Protein AF-A0A9Q1RLL0-F1 (afdb_monomer)

Secondary structure (DSSP, 8-state):
---HHHHHHHHHHHHHHHTTHHHHHHHHHHH--HHHHHHHHHHHHHHTTSHHHHHHHHH-TTHHHHHHHHHHHS-HHHHHHHHHHHHHHS-SS--HHHHHHHHHHHHHHHHHHHHHHHHHHHH--HHHHHHHHHHHHHHHTTTTTSS--HHHHHHHHTTPPP---

Solvent-accessible surface area (backbone atoms only — not comparable to full-atom values): 9405 Å² total; per-residue (Å²): 133,86,54,73,70,58,56,55,50,45,52,51,26,39,53,43,34,74,72,45,47,56,61,52,42,51,59,52,50,72,77,47,53,59,78,53,36,37,54,47,38,50,53,49,42,60,26,43,72,30,70,58,20,34,51,53,44,72,71,38,87,60,42,64,65,47,36,59,55,34,44,69,71,59,44,71,68,30,22,54,33,30,52,52,43,53,56,64,60,48,56,97,65,94,44,73,69,44,55,56,48,51,50,51,51,48,54,36,52,52,53,49,53,51,52,52,51,51,54,39,62,72,63,73,41,76,68,44,56,55,49,50,68,62,45,52,56,70,67,46,67,80,55,77,88,62,98,71,66,66,68,60,56,54,37,48,79,71,69,48,80,89,78,86,132

pLDDT: mean 70.92, std 19.7, range [31.86, 97.5]

Organism: NCBI:txid402998

Sequence (165 aa):
MVNSSQLSNNKARNKFADLGLVELLIDILVDCEKSKCEKELGILVGICNSEEGRKRANNYALTIPVLIKKLLRVSDLATEFSVSILWKLIGKNEKRENVVLIEALQVGAFQKLLLLIQEIRIESTPQGQETLVRFIPHYLGSWSSGAYDVVAEARFFQGEIWKPK

Foldseek 3Di:
DDDPVNVVLLVVLLVCLVVVVLVVLLVCLVDDAQVSLLVSLVVLLSSLVHPSSLVSLLPHPSNLVSLLVQLAPHDPSSVVSSVSSLVSNLDPDPDVVNVVSVVSNVVSVLNVLVVLVVVLVVVPDPVSVVVNVVVCCVVCVVVVPDDDDSVQVVCVVVVNDDDDD

Mean predicted aligned error: 13.5 Å

InterPro domains:
  IPR016024 Armadillo-type fold [SSF48371] (8-138)
  IPR045185 E3 ubiquitin-protein ligase PUB22/23/24-like [PTHR22849] (10-119)
  IPR058678 U-box domain-containing protein-like, ARM repeat region [PF25598] (8-118)

Structure (mmCIF, N/CA/C/O backbone):
data_AF-A0A9Q1RLL0-F1
#
_entry.id   AF-A0A9Q1RLL0-F1
#
loop_
_atom_site.group_PDB
_atom_site.id
_atom_site.type_symbol
_atom_site.label_atom_id
_atom_site.label_alt_id
_atom_site.label_comp_id
_atom_site.label_asym_id
_atom_site.label_entity_id
_atom_site.label_seq_id
_atom_site.pdbx_PDB_ins_code
_atom_site.Cartn_x
_atom_site.Cartn_y
_atom_site.Cartn_z
_atom_site.occupancy
_atom_site.B_iso_or_equiv
_atom_s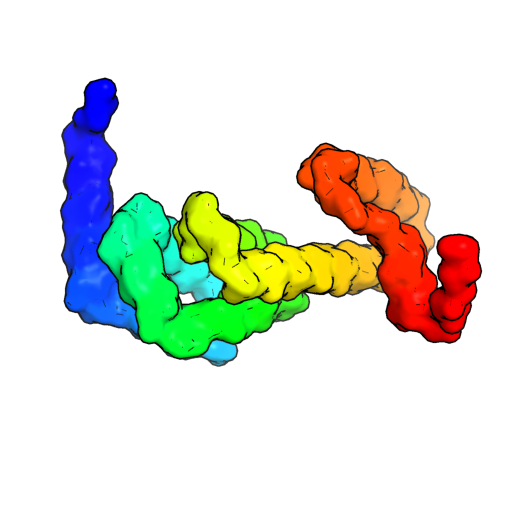ite.auth_seq_id
_atom_site.auth_comp_id
_atom_site.auth_asym_id
_atom_site.auth_atom_id
_atom_site.pdbx_PDB_model_num
ATOM 1 N N . MET A 1 1 ? 3.336 25.359 17.210 1.00 45.06 1 MET A N 1
ATOM 2 C CA . MET A 1 1 ? 2.054 25.889 16.692 1.00 45.06 1 MET A CA 1
ATOM 3 C C . MET A 1 1 ? 1.654 25.069 15.475 1.00 45.06 1 MET A C 1
ATOM 5 O O . MET A 1 1 ? 2.370 25.100 14.484 1.00 45.06 1 MET A O 1
ATOM 9 N N . VAL A 1 2 ? 0.584 24.275 15.558 1.00 52.16 2 VAL A N 1
ATOM 10 C CA . VAL A 1 2 ? 0.071 23.527 14.396 1.00 52.16 2 VAL A CA 1
ATOM 11 C C . VAL A 1 2 ? -0.703 24.513 13.517 1.00 52.16 2 VAL A C 1
ATOM 13 O O . VAL A 1 2 ? -1.638 25.151 13.989 1.00 52.16 2 VAL A O 1
ATOM 16 N N . ASN A 1 3 ? -0.278 24.684 12.265 1.00 72.12 3 ASN A N 1
ATOM 17 C CA . ASN A 1 3 ? -0.922 25.569 11.290 1.00 72.12 3 ASN A CA 1
ATOM 18 C C . ASN A 1 3 ? -2.347 25.059 10.965 1.00 72.12 3 ASN A C 1
ATOM 20 O O . ASN A 1 3 ? -2.554 23.85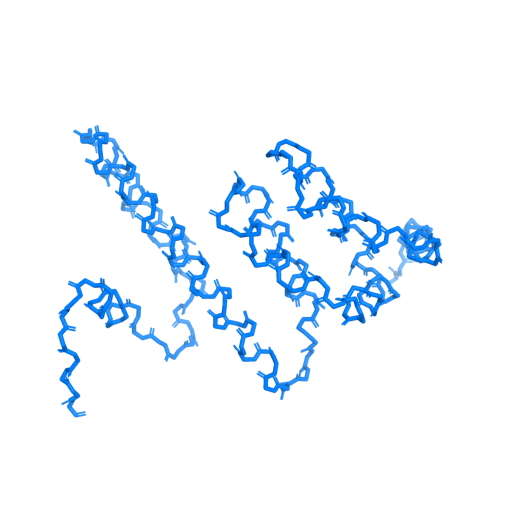3 10.826 1.00 72.12 3 ASN A O 1
ATOM 24 N N . SER A 1 4 ? -3.321 25.964 10.819 1.00 72.56 4 SER A N 1
ATOM 25 C CA . SER A 1 4 ? -4.722 25.672 10.462 1.00 72.56 4 SER A CA 1
ATOM 26 C C . SER A 1 4 ? -4.876 24.773 9.225 1.00 72.56 4 SER A C 1
ATOM 28 O O . SER A 1 4 ? -5.761 23.919 9.192 1.00 72.56 4 SER A O 1
ATOM 30 N N . SER A 1 5 ? -3.969 24.887 8.251 1.00 72.19 5 SER A N 1
ATOM 31 C CA . SER A 1 5 ? -3.906 24.018 7.065 1.00 72.19 5 SER A CA 1
ATOM 32 C C . SER A 1 5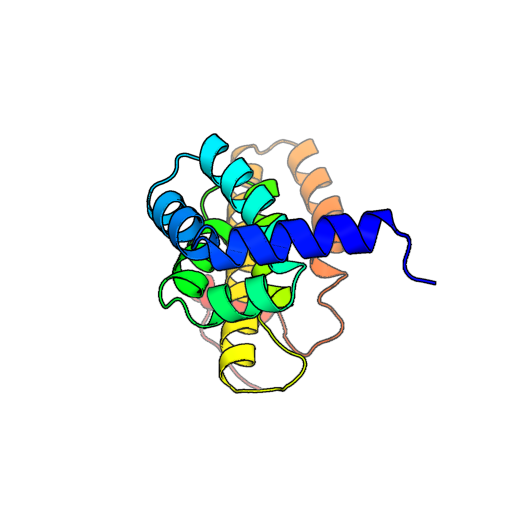 ? -3.531 22.560 7.375 1.00 72.19 5 SER A C 1
ATOM 34 O O . SER A 1 5 ? -3.997 21.639 6.712 1.00 72.19 5 SER A O 1
ATOM 36 N N . GLN A 1 6 ? -2.717 22.304 8.403 1.00 71.38 6 GLN A N 1
ATOM 37 C CA . GLN A 1 6 ? -2.368 20.939 8.823 1.00 71.38 6 GLN A CA 1
ATOM 38 C C . GLN A 1 6 ? -3.549 20.256 9.523 1.00 71.38 6 GLN A C 1
ATOM 40 O O . GLN A 1 6 ? -3.792 19.066 9.321 1.00 71.38 6 GLN A O 1
ATOM 45 N N . LEU A 1 7 ? -4.322 21.021 10.300 1.00 69.38 7 LEU A N 1
ATOM 46 C CA . LEU A 1 7 ? -5.555 20.553 10.936 1.00 69.38 7 LEU A CA 1
ATOM 47 C C . LEU A 1 7 ? -6.631 20.188 9.904 1.00 69.38 7 LEU A C 1
ATOM 49 O O . LEU A 1 7 ? -7.230 19.117 10.010 1.00 69.38 7 LEU A O 1
ATOM 53 N N . SER A 1 8 ? -6.848 21.026 8.883 1.00 75.94 8 SER A N 1
ATOM 54 C CA . SER A 1 8 ? -7.806 20.724 7.810 1.00 75.94 8 SER A CA 1
ATOM 55 C C . SER A 1 8 ? -7.383 19.503 6.987 1.00 75.94 8 SER A C 1
ATOM 57 O O . SER A 1 8 ? -8.211 18.629 6.723 1.00 75.94 8 SER A O 1
ATOM 59 N N . ASN A 1 9 ? -6.090 19.376 6.673 1.00 84.50 9 ASN A N 1
ATOM 60 C CA . ASN A 1 9 ? -5.545 18.219 5.963 1.00 84.50 9 ASN A CA 1
ATOM 61 C C . ASN A 1 9 ? -5.677 16.920 6.770 1.00 84.50 9 ASN A C 1
ATOM 63 O O . ASN A 1 9 ? -6.068 15.895 6.217 1.00 84.50 9 ASN A O 1
ATOM 67 N N . ASN A 1 10 ? -5.412 16.942 8.079 1.00 86.06 10 ASN A N 1
ATOM 68 C CA . ASN A 1 10 ? -5.605 15.761 8.927 1.00 86.06 10 ASN A CA 1
ATOM 69 C C . ASN A 1 10 ? -7.081 15.378 9.061 1.00 86.06 10 ASN A C 1
ATOM 71 O O . ASN A 1 10 ? -7.401 14.192 9.019 1.00 86.06 10 ASN A O 1
ATOM 75 N N . LYS A 1 11 ? -7.993 16.355 9.139 1.00 89.38 11 LYS A N 1
ATOM 76 C CA . LYS A 1 11 ? -9.436 16.083 9.131 1.00 89.38 11 LYS A CA 1
ATOM 77 C C . LYS A 1 11 ? -9.879 15.415 7.826 1.00 89.38 11 LYS A C 1
ATOM 79 O O . LYS A 1 11 ? -10.645 14.457 7.870 1.00 89.38 11 LYS A O 1
ATOM 84 N N . ALA A 1 12 ? -9.376 15.882 6.683 1.00 91.31 12 ALA A N 1
ATOM 85 C CA . ALA A 1 12 ? -9.652 15.262 5.389 1.00 91.31 12 ALA A CA 1
ATOM 86 C C . ALA A 1 12 ? -9.096 13.830 5.314 1.00 91.31 12 ALA A C 1
ATOM 88 O O . ALA A 1 12 ? -9.832 12.914 4.961 1.00 91.31 12 ALA A O 1
ATOM 89 N N . ARG A 1 13 ? -7.836 13.613 5.717 1.00 91.69 13 ARG A N 1
ATOM 90 C CA . ARG A 1 13 ? -7.200 12.281 5.760 1.00 91.69 13 ARG A CA 1
ATOM 91 C C . ARG A 1 13 ? -7.968 11.293 6.628 1.00 91.69 13 ARG A C 1
ATOM 93 O O . ARG A 1 13 ? -8.204 10.176 6.187 1.00 91.69 13 ARG A O 1
ATOM 100 N N . ASN A 1 14 ? -8.388 11.712 7.823 1.00 91.50 14 ASN A N 1
ATOM 101 C CA . ASN A 1 14 ? -9.194 10.870 8.707 1.00 91.50 14 ASN A CA 1
ATOM 102 C C . ASN A 1 14 ? -10.527 10.513 8.054 1.00 91.50 14 ASN A C 1
ATOM 104 O O . ASN A 1 14 ? -10.883 9.346 8.027 1.00 91.50 14 ASN A O 1
ATOM 108 N N . LYS A 1 15 ? -11.204 11.481 7.425 1.00 93.69 15 LYS A N 1
ATOM 109 C CA . LYS A 1 15 ? -12.452 11.211 6.704 1.00 93.69 15 LYS A CA 1
ATOM 110 C C . LYS A 1 15 ? -12.260 10.214 5.557 1.00 93.69 15 LYS A C 1
ATOM 112 O O . LYS A 1 15 ? -13.100 9.348 5.363 1.00 93.69 15 LYS A O 1
ATOM 117 N N . PHE A 1 16 ? -11.171 10.317 4.796 1.00 94.81 16 PHE A N 1
ATOM 118 C CA . PHE A 1 16 ? -10.861 9.348 3.741 1.00 94.81 16 PHE A CA 1
ATOM 119 C C . PHE A 1 16 ? -10.579 7.952 4.295 1.00 94.81 16 PHE A C 1
ATOM 121 O O . PHE A 1 16 ? -11.080 6.973 3.747 1.00 94.81 16 PHE A O 1
ATOM 128 N N . ALA A 1 17 ? -9.816 7.865 5.387 1.00 93.62 17 ALA A N 1
ATOM 129 C CA . ALA A 1 17 ? -9.596 6.610 6.091 1.00 93.62 17 ALA A CA 1
ATOM 130 C C . ALA A 1 17 ? -10.935 6.019 6.560 1.00 93.62 17 ALA A C 1
ATOM 132 O O . ALA A 1 17 ? -11.212 4.862 6.268 1.00 93.62 17 ALA A O 1
ATOM 133 N N . ASP A 1 18 ? -11.806 6.834 7.165 1.00 92.94 18 ASP A N 1
ATOM 134 C CA . ASP A 1 18 ? -13.123 6.421 7.659 1.00 92.94 18 ASP A CA 1
ATOM 135 C C . ASP A 1 18 ? -14.027 5.833 6.576 1.00 92.94 18 ASP A C 1
ATOM 137 O O . ASP A 1 18 ? -14.740 4.859 6.822 1.00 92.94 18 ASP A O 1
ATOM 141 N N . LEU A 1 19 ? -13.945 6.389 5.367 1.00 95.38 19 LEU A N 1
ATOM 142 C CA . LEU A 1 19 ? -14.681 5.939 4.186 1.00 95.38 19 LEU A CA 1
ATOM 143 C C . LEU A 1 19 ? -14.119 4.651 3.553 1.00 95.38 19 LEU A C 1
ATOM 145 O O . LEU A 1 19 ? -14.628 4.226 2.520 1.00 95.38 19 LEU A O 1
ATOM 149 N N . GLY A 1 20 ? -13.090 4.030 4.140 1.00 93.69 20 GLY A N 1
ATOM 150 C CA . GLY A 1 20 ? -12.510 2.776 3.645 1.00 93.69 20 GLY A CA 1
ATOM 151 C C . GLY A 1 20 ? -11.586 2.950 2.439 1.00 93.69 20 GLY A C 1
ATOM 152 O O . GLY A 1 20 ? -11.345 2.005 1.690 1.00 93.69 20 GLY A O 1
ATOM 153 N N . LEU A 1 21 ? -11.079 4.169 2.207 1.00 96.88 21 LEU A N 1
ATOM 154 C CA . LEU A 1 21 ? -10.208 4.430 1.060 1.00 96.88 21 LEU A CA 1
ATOM 155 C C . LEU A 1 21 ? -8.864 3.692 1.177 1.00 96.88 21 LEU A C 1
ATOM 157 O O . LEU A 1 21 ? -8.262 3.376 0.160 1.00 96.88 21 LEU A O 1
ATOM 161 N N . VAL A 1 22 ? -8.390 3.404 2.394 1.00 97.50 22 VAL A N 1
ATOM 162 C CA . VAL A 1 22 ? -7.114 2.703 2.614 1.00 97.50 22 VAL A CA 1
ATOM 163 C C . VAL A 1 22 ? -7.160 1.297 2.019 1.00 97.50 22 VAL A C 1
ATOM 165 O O . VAL A 1 22 ? -6.297 0.941 1.222 1.00 97.50 22 VAL A O 1
ATOM 168 N N . GLU A 1 23 ? -8.185 0.528 2.370 1.00 97.31 23 GLU A N 1
ATOM 169 C CA . GLU A 1 23 ? -8.404 -0.843 1.916 1.00 97.31 23 GLU A CA 1
ATOM 170 C C . GLU A 1 23 ? -8.601 -0.878 0.394 1.00 97.31 23 GLU A C 1
ATOM 172 O O . GLU A 1 23 ? -7.915 -1.624 -0.301 1.00 97.31 23 GLU A O 1
ATOM 177 N N . LEU A 1 24 ? -9.429 0.031 -0.136 1.00 97.38 24 LEU A N 1
ATOM 178 C CA . LEU A 1 24 ? -9.663 0.183 -1.576 1.00 97.38 24 LEU A CA 1
ATOM 179 C C . LEU A 1 24 ? -8.375 0.450 -2.367 1.00 97.38 24 LEU A C 1
ATOM 181 O O . LEU A 1 24 ? -8.152 -0.161 -3.411 1.00 97.38 24 LEU A O 1
ATOM 185 N N . LEU A 1 25 ? -7.519 1.357 -1.885 1.00 97.31 25 LEU A N 1
ATOM 186 C CA . LEU A 1 25 ? -6.237 1.646 -2.532 1.00 97.31 25 LEU A CA 1
ATOM 187 C C . LEU A 1 25 ? -5.330 0.414 -2.526 1.00 97.31 25 LEU A C 1
ATOM 189 O O . LEU A 1 25 ? -4.691 0.125 -3.534 1.00 97.31 25 LEU A O 1
ATOM 193 N N . ILE A 1 26 ? -5.280 -0.328 -1.419 1.00 96.06 26 ILE A N 1
ATOM 194 C CA . ILE A 1 26 ? -4.447 -1.532 -1.305 1.00 96.06 26 ILE A CA 1
ATOM 195 C C . ILE A 1 26 ? -4.942 -2.637 -2.244 1.00 96.06 26 ILE A C 1
ATOM 197 O O . ILE A 1 26 ? -4.117 -3.285 -2.888 1.00 96.06 26 ILE A O 1
ATOM 201 N N . ASP A 1 27 ? -6.254 -2.797 -2.399 1.00 95.06 27 ASP A N 1
ATOM 202 C CA . ASP A 1 27 ? -6.838 -3.749 -3.349 1.00 95.06 27 ASP A CA 1
ATOM 203 C C . ASP A 1 27 ? -6.499 -3.385 -4.795 1.00 95.06 27 ASP A C 1
ATOM 205 O O . ASP A 1 27 ? -6.044 -4.233 -5.563 1.00 95.06 27 ASP A O 1
ATOM 209 N N . ILE A 1 28 ? -6.616 -2.103 -5.161 1.00 94.50 28 ILE A N 1
ATOM 210 C CA . ILE A 1 28 ? -6.194 -1.616 -6.484 1.00 94.50 28 ILE A CA 1
ATOM 211 C C . ILE A 1 28 ? -4.700 -1.880 -6.701 1.00 94.50 28 ILE A C 1
ATOM 213 O O . ILE A 1 28 ? -4.275 -2.212 -7.813 1.00 94.50 28 ILE A O 1
ATOM 217 N N . LEU A 1 29 ? -3.887 -1.746 -5.650 1.00 93.06 29 LEU A N 1
ATOM 218 C CA . LEU A 1 29 ? -2.455 -1.985 -5.734 1.00 93.06 29 LEU A CA 1
ATOM 219 C C . LEU A 1 29 ? -2.110 -3.447 -6.036 1.00 93.06 29 LEU A C 1
ATOM 221 O O . LEU A 1 29 ? -1.030 -3.680 -6.570 1.00 93.06 29 LEU A O 1
ATOM 225 N N . VAL A 1 30 ? -2.970 -4.435 -5.780 1.00 89.75 30 VAL A N 1
ATOM 226 C CA . VAL A 1 30 ? -2.650 -5.852 -6.051 1.00 89.75 30 VAL A CA 1
ATOM 227 C C . VAL A 1 30 ? -2.224 -6.061 -7.513 1.00 89.75 30 VAL A C 1
ATOM 229 O O . VAL A 1 30 ? -1.146 -6.634 -7.754 1.00 89.75 3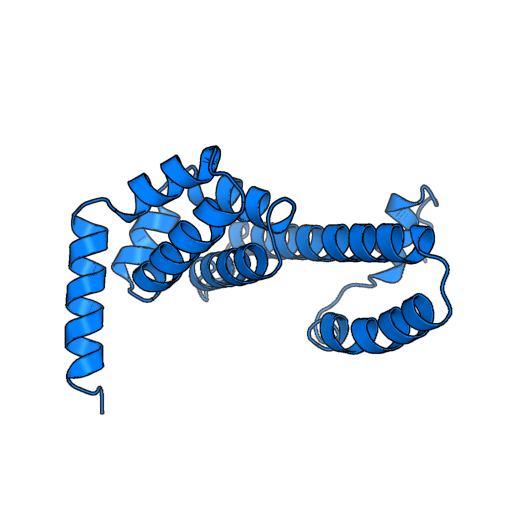0 VAL A O 1
ATOM 232 N N . ASP A 1 31 ? -2.977 -5.462 -8.444 1.00 86.75 31 ASP A N 1
ATOM 233 C CA . ASP A 1 31 ? -2.866 -5.673 -9.897 1.00 86.75 31 ASP A CA 1
ATOM 234 C C . ASP A 1 31 ? -2.691 -4.383 -10.721 1.00 86.75 31 ASP A C 1
ATOM 236 O O . ASP A 1 31 ? -2.802 -4.395 -11.945 1.00 86.75 31 ASP A O 1
ATOM 240 N N . CYS A 1 32 ? -2.385 -3.249 -10.083 1.00 86.12 32 CYS A N 1
ATOM 241 C CA . CYS A 1 32 ? -2.115 -2.008 -10.812 1.00 86.12 32 CYS A CA 1
ATOM 242 C C . CYS A 1 32 ? -0.932 -2.124 -11.791 1.00 86.12 32 CYS A C 1
ATOM 244 O O . CYS A 1 32 ? 0.112 -2.708 -11.483 1.00 86.12 32 CYS A O 1
ATOM 246 N N . GLU A 1 33 ? -1.076 -1.465 -12.943 1.00 84.50 33 GLU A N 1
ATOM 247 C CA . GLU A 1 33 ? 0.025 -1.150 -13.855 1.00 84.50 33 GLU A CA 1
ATOM 248 C C . GLU A 1 33 ? 0.948 -0.071 -13.267 1.00 84.50 33 GLU A C 1
ATOM 250 O O . GLU A 1 33 ? 0.544 0.713 -12.403 1.00 84.50 33 GLU A O 1
ATOM 255 N N . LYS A 1 34 ? 2.184 0.015 -13.779 1.00 77.19 34 LYS A N 1
ATOM 256 C CA . LYS A 1 34 ? 3.272 0.822 -13.202 1.00 77.19 34 LYS A CA 1
ATOM 257 C C . LYS A 1 34 ? 2.883 2.272 -12.880 1.00 77.19 34 LYS A C 1
ATOM 259 O O . LYS A 1 34 ? 3.045 2.705 -11.742 1.00 77.19 34 LYS A O 1
ATOM 264 N N . SER A 1 35 ? 2.316 2.993 -13.848 1.00 80.00 35 SER A N 1
ATOM 265 C CA . SER A 1 35 ? 1.925 4.406 -13.699 1.00 80.00 35 SER A CA 1
ATOM 266 C C . SER A 1 35 ? 0.735 4.616 -12.756 1.00 80.00 35 SER A C 1
ATOM 268 O O . SER A 1 35 ? 0.615 5.661 -12.115 1.00 80.00 35 SER A O 1
ATOM 270 N N . LYS A 1 36 ? -0.156 3.623 -12.653 1.00 87.50 36 LYS A N 1
ATOM 271 C CA . LYS A 1 36 ? -1.291 3.656 -11.730 1.00 87.50 36 LYS A CA 1
ATOM 272 C C . LYS A 1 36 ? -0.817 3.400 -10.304 1.00 87.50 36 LYS A C 1
ATOM 274 O O . LYS A 1 36 ? -1.187 4.153 -9.411 1.00 87.50 36 LYS A O 1
ATOM 279 N N . CYS A 1 37 ? 0.071 2.423 -10.106 1.00 90.12 37 CYS A N 1
ATOM 280 C CA . CYS A 1 37 ? 0.620 2.105 -8.790 1.00 90.12 37 CYS A CA 1
ATOM 281 C C . CYS A 1 37 ? 1.248 3.319 -8.098 1.00 90.12 37 CYS A C 1
ATOM 283 O O . CYS A 1 37 ? 1.013 3.518 -6.913 1.00 90.12 37 CYS A O 1
ATOM 285 N N . GLU A 1 38 ? 2.019 4.139 -8.819 1.00 91.12 38 GLU A N 1
ATOM 286 C CA . GLU A 1 38 ? 2.643 5.346 -8.256 1.00 91.12 38 GLU A CA 1
ATOM 287 C C . GLU A 1 38 ? 1.613 6.328 -7.694 1.00 91.12 38 GLU A C 1
ATOM 289 O O . GLU A 1 38 ? 1.786 6.844 -6.590 1.00 91.12 38 GLU A O 1
ATOM 294 N N . LYS A 1 39 ? 0.524 6.564 -8.432 1.00 93.19 39 LYS A N 1
ATOM 295 C CA . LYS A 1 39 ? -0.540 7.483 -8.015 1.00 93.19 39 LYS A CA 1
ATOM 296 C C . LYS A 1 39 ? -1.259 6.963 -6.778 1.00 93.19 39 LYS A C 1
ATOM 298 O O . LYS A 1 39 ? -1.393 7.705 -5.806 1.00 93.19 39 LYS A O 1
ATOM 303 N N . GLU A 1 40 ? -1.663 5.694 -6.791 1.00 95.94 40 GLU A N 1
ATOM 304 C CA . GLU A 1 40 ? -2.365 5.090 -5.654 1.00 95.94 40 GLU A CA 1
ATOM 305 C C . GLU A 1 40 ? -1.472 5.051 -4.402 1.00 95.94 40 GLU A C 1
ATOM 307 O O . GLU A 1 40 ? -1.913 5.411 -3.310 1.00 95.94 40 GLU A O 1
ATOM 312 N N . LEU A 1 41 ? -0.187 4.708 -4.559 1.00 94.75 41 LEU A N 1
ATOM 313 C CA . LEU A 1 41 ? 0.796 4.749 -3.474 1.00 94.75 41 LEU A CA 1
ATOM 314 C C . LEU A 1 41 ? 0.990 6.169 -2.930 1.00 94.75 41 LEU A C 1
ATOM 316 O O . LEU A 1 41 ? 1.065 6.348 -1.717 1.00 94.75 41 LEU A O 1
ATOM 320 N N . GLY A 1 42 ? 1.025 7.185 -3.794 1.00 94.19 42 GLY A N 1
ATOM 321 C CA . GLY A 1 42 ? 1.131 8.583 -3.373 1.00 94.19 42 GLY A CA 1
ATOM 322 C C . GLY A 1 42 ? -0.068 9.040 -2.536 1.00 94.19 42 GLY A C 1
ATOM 323 O O . GLY A 1 42 ? 0.103 9.689 -1.498 1.00 94.19 42 GLY A O 1
ATOM 324 N N . ILE A 1 43 ? -1.286 8.652 -2.930 1.00 96.06 43 ILE A N 1
ATOM 325 C CA . ILE A 1 43 ? -2.502 8.918 -2.145 1.00 96.06 43 ILE A CA 1
ATOM 326 C C . ILE A 1 43 ? -2.421 8.188 -0.798 1.00 96.06 43 ILE A C 1
ATOM 328 O O . ILE A 1 43 ? -2.668 8.795 0.250 1.00 96.06 43 ILE A O 1
ATOM 332 N N . LEU A 1 44 ? -2.006 6.919 -0.808 1.00 96.62 44 LEU A N 1
ATOM 333 C CA . LEU A 1 44 ? -1.878 6.097 0.392 1.00 96.62 44 LEU A CA 1
ATOM 334 C C . LEU A 1 44 ? -0.846 6.668 1.380 1.00 96.62 44 LEU A C 1
ATOM 336 O O . LEU A 1 44 ? -1.137 6.762 2.572 1.00 96.62 44 LEU A O 1
ATOM 340 N N . VAL A 1 45 ? 0.308 7.161 0.907 1.00 94.62 45 VAL A N 1
ATOM 341 C CA . VAL A 1 45 ? 1.279 7.921 1.725 1.00 94.62 45 VAL A CA 1
ATOM 342 C C . VAL A 1 45 ? 0.603 9.121 2.385 1.00 94.62 45 VAL A C 1
ATOM 344 O O . VAL A 1 45 ? 0.799 9.381 3.576 1.00 94.62 45 VAL A O 1
ATOM 347 N N . GLY A 1 46 ? -0.208 9.855 1.619 1.00 93.81 46 GLY A N 1
ATOM 348 C CA . GLY A 1 46 ? -0.972 11.000 2.096 1.00 93.81 46 GLY A CA 1
ATOM 349 C C . GLY A 1 46 ? -1.883 10.648 3.270 1.00 93.81 46 GLY A C 1
ATOM 350 O O . GLY A 1 46 ? -1.850 11.348 4.284 1.00 93.81 46 GLY A O 1
ATOM 351 N N . ILE A 1 47 ? -2.646 9.560 3.157 1.00 95.19 47 ILE A N 1
ATOM 352 C CA . ILE A 1 47 ? -3.581 9.092 4.191 1.00 95.19 47 ILE A CA 1
ATOM 353 C C . ILE A 1 47 ? -2.822 8.553 5.412 1.00 95.19 47 ILE A C 1
ATOM 355 O O . ILE A 1 47 ? -3.123 8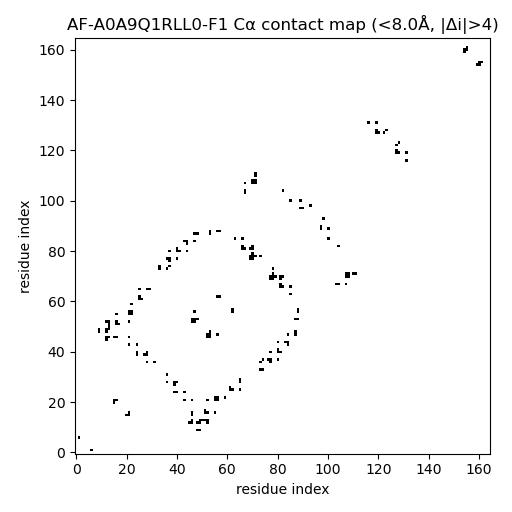.951 6.535 1.00 95.19 47 ILE A O 1
ATOM 359 N N . CYS A 1 48 ? -1.762 7.762 5.216 1.00 93.56 48 CYS A N 1
ATOM 360 C CA . CYS A 1 48 ? -0.921 7.200 6.285 1.00 93.56 48 CYS A CA 1
ATOM 361 C C . CYS A 1 48 ? -0.116 8.248 7.083 1.00 93.56 48 CYS A C 1
ATOM 363 O O . CYS A 1 48 ? 0.553 7.926 8.070 1.00 93.56 48 CYS A O 1
ATOM 365 N N . ASN A 1 49 ? -0.182 9.529 6.716 1.00 91.12 49 ASN A N 1
ATOM 366 C CA . ASN A 1 49 ? 0.298 10.601 7.586 1.00 91.12 49 ASN A CA 1
ATOM 367 C C . ASN A 1 49 ? -0.622 10.844 8.795 1.00 91.12 49 ASN A C 1
ATOM 369 O O . ASN A 1 49 ? -0.150 11.380 9.800 1.00 91.12 49 ASN A O 1
ATOM 373 N N . SER A 1 50 ? -1.891 10.424 8.751 1.00 91.56 50 SER A N 1
ATOM 374 C CA . SER A 1 50 ? -2.772 10.440 9.920 1.00 91.56 50 SER A CA 1
ATOM 375 C C . SER A 1 50 ? -2.695 9.134 10.715 1.00 91.56 50 SER A C 1
ATOM 377 O O . SER A 1 50 ? -2.316 8.085 10.196 1.00 91.56 50 SER A O 1
ATOM 379 N N . GLU A 1 51 ? -3.014 9.207 12.006 1.00 90.50 51 GLU A N 1
ATOM 380 C CA . GLU A 1 51 ? -3.021 8.034 12.886 1.00 90.50 51 GLU A CA 1
ATOM 381 C C . GLU A 1 51 ? -4.063 7.000 12.459 1.00 90.50 51 GLU A C 1
ATOM 383 O O . GLU A 1 51 ? -3.741 5.817 12.373 1.00 90.50 51 GLU A O 1
ATOM 388 N N . GLU A 1 52 ? -5.264 7.452 12.097 1.00 93.19 52 GLU A N 1
ATOM 389 C CA . GLU A 1 52 ? -6.335 6.569 11.631 1.00 93.19 52 GLU A CA 1
ATOM 390 C C . GLU A 1 52 ? -5.960 5.865 10.320 1.00 93.19 52 GLU A C 1
ATOM 392 O O . GLU A 1 52 ? -6.152 4.658 10.189 1.00 93.19 52 GLU A O 1
ATOM 397 N N . GLY A 1 53 ? -5.319 6.578 9.386 1.00 94.69 53 GLY A N 1
ATOM 398 C CA . GLY A 1 53 ? -4.812 5.981 8.151 1.00 94.69 53 GLY A CA 1
ATOM 399 C C . GLY A 1 53 ? -3.811 4.853 8.414 1.00 94.69 53 GLY A C 1
ATOM 400 O O . GLY A 1 53 ? -3.932 3.771 7.842 1.00 94.69 53 GLY A O 1
ATOM 401 N N . ARG A 1 54 ? -2.861 5.069 9.337 1.00 93.19 54 ARG A N 1
ATOM 402 C CA . ARG A 1 54 ? -1.897 4.027 9.738 1.00 93.19 54 ARG A CA 1
ATOM 403 C C . ARG A 1 54 ? -2.566 2.852 10.429 1.00 93.19 54 ARG A C 1
ATOM 405 O O . ARG A 1 54 ? -2.204 1.712 10.164 1.00 93.19 54 ARG A O 1
ATOM 412 N N . LYS A 1 55 ? -3.522 3.117 11.320 1.00 92.56 55 LYS A N 1
ATOM 413 C CA . LYS A 1 55 ? -4.250 2.077 12.048 1.00 92.56 55 LYS A CA 1
ATOM 414 C C . LYS A 1 55 ? -5.002 1.161 11.086 1.00 92.56 55 LYS A C 1
ATOM 416 O O . LYS A 1 55 ? -4.878 -0.054 11.198 1.00 92.56 55 LYS A O 1
ATOM 421 N N . ARG A 1 56 ? -5.725 1.727 10.118 1.00 95.06 56 ARG A N 1
ATOM 422 C CA . ARG A 1 56 ? -6.435 0.945 9.095 1.00 95.06 56 ARG A CA 1
ATOM 423 C C . ARG A 1 56 ? -5.488 0.142 8.220 1.00 95.06 56 ARG A C 1
ATOM 425 O O . ARG A 1 56 ? -5.685 -1.057 8.067 1.00 95.06 56 ARG A O 1
ATOM 432 N N . ALA A 1 57 ? -4.409 0.764 7.748 1.00 94.06 57 ALA A N 1
ATOM 433 C CA . ALA A 1 57 ? -3.392 0.072 6.966 1.00 94.06 57 ALA A CA 1
ATOM 434 C C . ALA A 1 57 ? -2.768 -1.102 7.749 1.00 94.06 57 ALA A C 1
ATOM 436 O O . ALA A 1 57 ? -2.666 -2.199 7.213 1.00 94.06 57 ALA A O 1
ATOM 437 N N . ASN A 1 58 ? -2.427 -0.925 9.029 1.00 90.56 58 ASN A N 1
ATOM 438 C CA . ASN A 1 58 ? -1.903 -2.013 9.868 1.00 90.56 58 ASN A CA 1
ATOM 439 C C . ASN A 1 58 ? -2.913 -3.143 10.115 1.00 90.56 58 ASN A C 1
ATOM 441 O O . ASN A 1 58 ? -2.513 -4.292 10.269 1.00 90.56 58 ASN A O 1
ATOM 445 N N . ASN A 1 59 ? -4.209 -2.834 10.146 1.00 90.50 59 ASN A N 1
ATOM 446 C CA . ASN A 1 59 ? -5.257 -3.831 10.360 1.00 90.50 59 ASN A CA 1
ATOM 447 C C . ASN A 1 59 ? -5.656 -4.576 9.077 1.00 90.50 59 ASN A C 1
ATOM 449 O O . ASN A 1 59 ? -6.369 -5.576 9.158 1.00 90.50 59 ASN A O 1
ATOM 453 N N . TYR A 1 60 ? -5.227 -4.107 7.902 1.00 93.06 60 TYR A N 1
ATOM 454 C CA . TYR A 1 60 ? -5.568 -4.734 6.632 1.00 93.06 60 TYR A CA 1
ATOM 455 C C . TYR A 1 60 ? -4.512 -5.767 6.222 1.00 93.06 60 TYR A C 1
ATOM 457 O O . TYR A 1 60 ? -3.343 -5.448 6.008 1.00 93.06 60 TYR A O 1
ATOM 465 N N . ALA A 1 61 ? -4.925 -7.032 6.102 1.00 88.56 61 ALA A N 1
ATOM 466 C CA . ALA A 1 61 ? -4.013 -8.171 5.949 1.00 88.56 61 ALA A CA 1
ATOM 467 C C . ALA A 1 61 ? -3.130 -8.108 4.686 1.00 88.56 61 ALA A C 1
ATOM 469 O O . ALA A 1 61 ? -2.022 -8.644 4.672 1.00 88.56 61 ALA A O 1
ATOM 470 N N . LEU A 1 62 ? -3.603 -7.443 3.627 1.00 88.38 62 LEU A N 1
ATOM 471 C CA . LEU A 1 62 ? -2.879 -7.331 2.359 1.00 88.38 62 LEU A CA 1
ATOM 472 C C . LEU A 1 62 ? -1.829 -6.216 2.347 1.00 88.38 62 LEU A C 1
ATOM 474 O O . LEU A 1 62 ? -0.970 -6.217 1.466 1.00 88.38 62 LEU A O 1
ATOM 478 N N . THR A 1 63 ? -1.845 -5.292 3.312 1.00 89.31 63 THR A N 1
ATOM 479 C CA . THR A 1 63 ? -0.997 -4.091 3.296 1.00 89.31 63 THR A CA 1
ATOM 480 C C . THR A 1 63 ? 0.479 -4.423 3.153 1.00 89.31 63 THR A C 1
ATOM 482 O O . THR A 1 63 ? 1.128 -3.986 2.205 1.00 89.31 63 THR A O 1
ATOM 485 N N . ILE A 1 64 ? 1.023 -5.215 4.078 1.00 84.75 64 ILE A N 1
ATOM 486 C CA . ILE A 1 64 ? 2.456 -5.517 4.103 1.00 84.75 64 ILE A CA 1
ATOM 487 C C . ILE A 1 64 ? 2.880 -6.334 2.869 1.00 84.75 64 ILE A C 1
ATOM 489 O O . ILE A 1 64 ? 3.807 -5.897 2.180 1.00 84.75 64 ILE A O 1
ATOM 493 N N . PRO A 1 65 ? 2.205 -7.447 2.506 1.00 81.69 65 PRO A N 1
ATOM 494 C CA . PRO A 1 65 ? 2.559 -8.209 1.307 1.00 81.69 65 PRO A CA 1
ATOM 495 C C . PRO A 1 65 ? 2.520 -7.378 0.017 1.00 81.69 65 PRO A C 1
ATOM 497 O O . PRO A 1 65 ? 3.419 -7.489 -0.820 1.00 81.69 65 PRO A O 1
ATOM 500 N N . VAL A 1 66 ? 1.503 -6.524 -0.147 1.00 88.19 66 VAL A N 1
ATOM 501 C CA . VAL A 1 66 ? 1.362 -5.676 -1.337 1.00 88.19 66 VAL A CA 1
ATOM 502 C C . VAL A 1 66 ? 2.473 -4.635 -1.388 1.00 88.19 66 VAL A C 1
ATOM 504 O O . VAL A 1 66 ? 3.125 -4.512 -2.422 1.00 88.19 66 VAL A O 1
ATOM 507 N N . LEU A 1 67 ? 2.754 -3.930 -0.290 1.00 86.75 67 LEU A N 1
ATOM 508 C CA . LEU A 1 67 ? 3.813 -2.917 -0.260 1.00 86.75 67 LEU A CA 1
ATOM 509 C C . LEU A 1 67 ? 5.196 -3.526 -0.526 1.00 86.75 67 LEU A C 1
ATOM 511 O O . LEU A 1 67 ? 5.950 -2.975 -1.326 1.00 86.75 67 LEU A O 1
ATOM 515 N N . ILE A 1 68 ? 5.504 -4.698 0.043 1.00 80.62 68 ILE A N 1
ATOM 516 C CA . ILE A 1 68 ? 6.757 -5.418 -0.245 1.00 80.62 68 ILE A CA 1
ATOM 517 C C . ILE A 1 68 ? 6.840 -5.784 -1.734 1.00 80.62 68 ILE A C 1
ATOM 519 O O . ILE A 1 68 ? 7.863 -5.540 -2.376 1.00 80.62 68 ILE A O 1
ATOM 523 N N . LYS A 1 69 ? 5.752 -6.290 -2.335 1.00 82.31 69 LYS A N 1
ATOM 524 C CA . LYS A 1 69 ? 5.694 -6.586 -3.780 1.00 82.31 69 LYS A CA 1
ATOM 525 C C . LYS A 1 69 ? 5.979 -5.339 -4.631 1.00 82.31 69 LYS A C 1
ATOM 527 O O . LYS A 1 69 ? 6.573 -5.465 -5.704 1.00 82.31 69 LYS A O 1
ATOM 532 N N . LYS A 1 70 ? 5.570 -4.146 -4.183 1.00 83.56 70 LYS A N 1
ATOM 533 C CA . LYS A 1 70 ? 5.761 -2.884 -4.922 1.00 83.56 70 LYS A CA 1
ATOM 534 C C . LYS A 1 70 ? 7.166 -2.295 -4.815 1.00 83.56 70 LYS A C 1
ATOM 536 O O . LYS A 1 70 ? 7.552 -1.580 -5.737 1.00 83.56 70 LYS A O 1
ATOM 541 N N . LEU A 1 71 ? 7.958 -2.672 -3.808 1.00 74.12 71 LEU A N 1
ATOM 542 C CA . LEU A 1 71 ? 9.384 -2.311 -3.726 1.00 74.12 71 LEU A CA 1
ATOM 543 C C . LEU A 1 71 ? 10.192 -2.833 -4.922 1.00 74.12 71 LEU A C 1
ATOM 545 O O . LEU A 1 71 ? 11.106 -2.170 -5.401 1.00 74.12 71 LEU A O 1
ATOM 549 N N . LEU A 1 72 ? 9.849 -4.029 -5.403 1.00 62.50 72 LEU A N 1
ATOM 550 C CA . LEU A 1 72 ? 10.687 -4.784 -6.335 1.00 62.50 72 LEU A CA 1
ATOM 551 C C . LEU A 1 72 ? 10.305 -4.628 -7.811 1.00 62.50 72 LEU A C 1
ATOM 553 O O . LEU A 1 72 ? 11.089 -4.995 -8.679 1.00 62.50 72 LEU A O 1
ATOM 557 N N . ARG A 1 73 ? 9.082 -4.173 -8.122 1.00 63.31 73 ARG A N 1
ATOM 558 C CA . ARG A 1 73 ? 8.453 -4.486 -9.426 1.00 63.31 73 ARG A CA 1
ATOM 559 C C . ARG A 1 73 ? 7.878 -3.310 -10.208 1.00 63.31 73 ARG A C 1
ATOM 561 O O . ARG A 1 73 ? 7.196 -3.537 -11.202 1.00 63.31 73 ARG A O 1
ATOM 568 N N . VAL A 1 74 ? 8.073 -2.072 -9.757 1.00 62.88 74 VAL A N 1
ATOM 569 C CA . VAL A 1 74 ? 7.302 -0.937 -10.291 1.00 62.88 74 VAL A CA 1
ATOM 570 C C . VAL A 1 74 ? 8.213 0.181 -10.787 1.00 62.88 74 VAL A C 1
ATOM 572 O O . VAL A 1 74 ? 8.546 0.222 -11.969 1.00 62.88 74 VAL A O 1
ATOM 575 N N . SER A 1 75 ? 8.632 1.085 -9.913 1.00 76.25 75 SER A N 1
ATOM 576 C CA . SER A 1 75 ? 9.457 2.251 -10.236 1.00 76.25 75 SER A CA 1
ATOM 577 C C . SER A 1 75 ? 10.193 2.729 -8.991 1.00 76.25 75 SER A C 1
ATOM 579 O O . SER A 1 75 ? 9.911 2.257 -7.886 1.00 76.25 75 SER A O 1
ATOM 581 N N . ASP A 1 76 ? 11.125 3.666 -9.148 1.00 78.81 76 ASP A N 1
ATOM 582 C CA . ASP A 1 76 ? 11.793 4.314 -8.014 1.00 78.81 76 ASP A CA 1
ATOM 583 C C . ASP A 1 76 ? 10.790 5.046 -7.126 1.00 78.81 76 ASP A C 1
ATOM 585 O O . ASP A 1 76 ? 10.749 4.788 -5.927 1.00 78.81 76 ASP A O 1
ATOM 589 N N . LEU A 1 77 ? 9.868 5.807 -7.717 1.00 81.00 77 LEU A N 1
ATOM 590 C CA . LEU A 1 77 ? 8.835 6.524 -6.970 1.00 81.00 77 LEU A CA 1
ATOM 591 C C . LEU A 1 77 ? 7.897 5.581 -6.194 1.00 81.00 77 LEU A C 1
ATOM 593 O O . LEU A 1 77 ? 7.590 5.812 -5.025 1.00 81.00 77 LEU A O 1
ATOM 597 N N . ALA A 1 78 ? 7.470 4.476 -6.809 1.00 85.38 78 ALA A N 1
ATOM 598 C CA . ALA A 1 78 ? 6.670 3.463 -6.124 1.00 85.38 78 ALA A CA 1
ATOM 599 C C . ALA A 1 78 ? 7.451 2.778 -4.990 1.00 85.38 78 ALA A C 1
ATOM 601 O O . ALA A 1 78 ? 6.869 2.422 -3.962 1.00 85.38 78 ALA A O 1
ATOM 602 N N . THR A 1 79 ? 8.767 2.622 -5.154 1.00 80.00 79 THR A N 1
ATOM 603 C CA . THR A 1 79 ? 9.646 2.095 -4.103 1.00 80.00 79 THR A CA 1
ATOM 604 C C . THR A 1 79 ? 9.697 3.069 -2.934 1.00 80.00 79 THR A C 1
ATOM 606 O O . THR A 1 79 ? 9.397 2.673 -1.812 1.00 80.00 79 THR A O 1
ATOM 609 N N . GLU A 1 80 ? 9.982 4.346 -3.191 1.00 81.44 80 GLU A N 1
ATOM 610 C CA . GLU A 1 80 ? 10.039 5.396 -2.169 1.00 81.44 80 GLU A CA 1
ATOM 611 C C . GLU A 1 80 ? 8.734 5.496 -1.375 1.00 81.44 80 GLU A C 1
ATOM 613 O O . GLU A 1 80 ? 8.751 5.503 -0.141 1.00 81.44 80 GLU A O 1
ATOM 618 N N . PHE A 1 81 ? 7.588 5.508 -2.060 1.00 89.00 81 PHE A N 1
ATOM 619 C CA . PHE A 1 81 ? 6.292 5.531 -1.388 1.00 89.00 81 PHE A CA 1
ATOM 620 C C . PHE A 1 81 ? 6.045 4.274 -0.553 1.00 89.00 81 PHE A C 1
ATOM 622 O O . PHE A 1 81 ? 5.588 4.387 0.586 1.00 89.00 81 PHE A O 1
ATOM 629 N N . SER A 1 82 ? 6.386 3.092 -1.069 1.00 87.62 82 SER A N 1
ATOM 630 C CA . SER A 1 82 ? 6.207 1.834 -0.337 1.00 87.62 82 SER A CA 1
ATOM 631 C C . SER A 1 82 ? 7.075 1.789 0.923 1.00 87.62 82 SER A C 1
ATOM 633 O O . SER A 1 82 ? 6.561 1.478 1.996 1.00 87.62 82 SER A O 1
ATOM 635 N N . VAL A 1 83 ? 8.352 2.185 0.833 1.00 81.94 83 VAL A N 1
ATOM 636 C CA . VAL A 1 83 ? 9.248 2.315 1.997 1.00 81.94 83 VAL A CA 1
ATOM 637 C C . VAL A 1 83 ? 8.686 3.325 2.997 1.00 81.94 83 VAL A C 1
ATOM 639 O O . VAL A 1 83 ? 8.638 3.038 4.190 1.00 81.94 83 VAL A O 1
ATOM 642 N N . SER A 1 84 ? 8.216 4.486 2.530 1.00 84.06 84 SER A N 1
ATOM 643 C CA . SER A 1 84 ? 7.654 5.530 3.396 1.00 84.06 84 SER A CA 1
ATOM 644 C C . SER A 1 84 ? 6.448 5.035 4.194 1.00 84.06 84 SER A C 1
ATOM 646 O O . SER A 1 84 ? 6.343 5.311 5.391 1.00 84.06 84 SER A O 1
ATOM 648 N N . ILE A 1 85 ? 5.542 4.290 3.553 1.00 90.62 85 ILE A N 1
ATOM 649 C CA . ILE A 1 85 ? 4.379 3.706 4.227 1.00 90.62 85 ILE A CA 1
ATOM 650 C C . ILE A 1 85 ? 4.842 2.644 5.220 1.00 90.62 85 ILE A C 1
ATOM 652 O O . ILE A 1 85 ? 4.503 2.753 6.393 1.00 90.62 85 ILE A O 1
ATOM 656 N N . LEU A 1 86 ? 5.654 1.673 4.788 1.00 85.62 86 LEU A N 1
ATOM 657 C CA . LEU A 1 86 ? 6.169 0.608 5.655 1.00 85.62 86 LEU A CA 1
ATOM 658 C C . LEU A 1 86 ? 6.853 1.190 6.899 1.00 85.62 86 LEU A C 1
ATOM 660 O O . LEU A 1 86 ? 6.520 0.806 8.015 1.00 85.62 86 LEU A O 1
ATOM 664 N N . TRP A 1 87 ? 7.695 2.211 6.736 1.00 82.31 87 TRP A N 1
ATOM 665 C CA . TRP A 1 87 ? 8.349 2.903 7.847 1.00 82.31 87 TRP A CA 1
ATOM 666 C C . TRP A 1 87 ? 7.367 3.564 8.822 1.00 82.31 87 TRP A C 1
ATOM 668 O O . TRP A 1 87 ? 7.573 3.544 10.030 1.00 82.31 87 TRP A O 1
ATOM 678 N N . LYS A 1 88 ? 6.277 4.155 8.321 1.00 86.00 88 LYS A N 1
ATOM 679 C CA . LYS A 1 88 ? 5.225 4.741 9.170 1.00 86.00 88 LYS A CA 1
ATOM 680 C C . LYS A 1 88 ? 4.438 3.677 9.935 1.00 86.00 88 LYS A C 1
ATOM 682 O O . LYS A 1 88 ? 3.910 3.986 11.003 1.00 86.00 88 LYS A O 1
ATOM 687 N N . LEU A 1 89 ? 4.314 2.474 9.376 1.00 85.44 89 LEU A N 1
ATOM 688 C CA . LEU A 1 89 ? 3.591 1.350 9.973 1.00 85.44 89 LEU A CA 1
ATOM 689 C C . LEU A 1 89 ? 4.412 0.629 11.047 1.00 85.44 89 LEU A C 1
ATOM 691 O O . LEU A 1 89 ? 3.836 0.212 12.055 1.00 85.44 89 LEU A O 1
ATOM 695 N N . ILE A 1 90 ? 5.738 0.570 10.874 1.00 75.50 90 ILE A N 1
ATOM 696 C CA . ILE A 1 90 ? 6.716 0.171 11.895 1.00 75.50 90 ILE A CA 1
ATOM 697 C C . ILE A 1 90 ? 6.667 1.214 13.021 1.00 75.50 90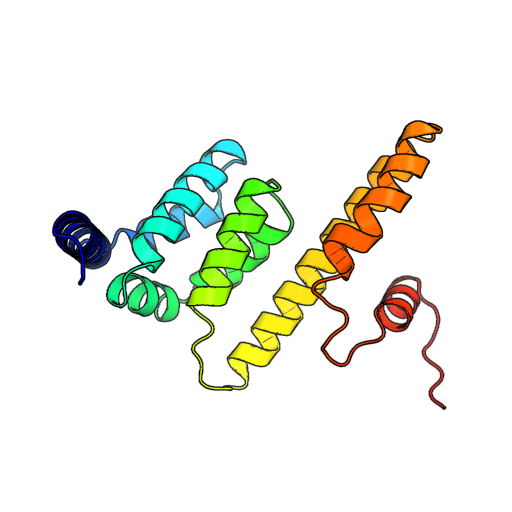 ILE A C 1
ATOM 699 O O . ILE A 1 90 ? 7.345 2.241 13.008 1.00 75.50 90 ILE A O 1
ATOM 703 N N . GLY A 1 91 ? 5.791 0.998 14.000 1.00 63.31 91 GLY A N 1
ATOM 704 C CA . GLY A 1 91 ? 5.724 1.853 15.183 1.00 63.31 91 GLY A CA 1
ATOM 705 C C . GLY A 1 91 ? 7.040 1.828 15.973 1.00 63.31 91 GLY A C 1
ATOM 706 O O . GLY A 1 91 ? 7.831 0.898 15.854 1.00 63.31 91 GLY A O 1
ATOM 707 N N . LYS A 1 92 ? 7.241 2.805 16.868 1.00 52.12 92 LYS A N 1
ATOM 708 C CA . LYS A 1 92 ? 8.415 2.892 17.769 1.00 52.12 92 LYS A CA 1
ATOM 709 C C . LYS A 1 92 ? 8.617 1.692 18.714 1.00 52.12 92 LYS A C 1
ATOM 711 O O . LYS A 1 92 ? 9.609 1.663 19.430 1.00 52.12 92 LYS A O 1
ATOM 716 N N . ASN A 1 93 ? 7.684 0.744 18.761 1.00 49.03 93 ASN A N 1
ATOM 717 C CA . ASN A 1 93 ? 7.787 -0.426 19.625 1.00 49.03 93 ASN A CA 1
ATOM 718 C C . ASN A 1 93 ? 8.368 -1.598 18.841 1.00 49.03 93 ASN A C 1
ATOM 720 O O . ASN A 1 93 ? 7.714 -2.095 17.930 1.00 49.03 93 ASN A O 1
ATOM 724 N N . GLU A 1 94 ? 9.558 -2.047 19.238 1.00 49.53 94 GLU A N 1
ATOM 725 C CA . GLU A 1 94 ? 10.267 -3.235 18.747 1.00 49.53 94 GLU A CA 1
ATOM 726 C C . GLU A 1 94 ? 9.460 -4.522 18.993 1.00 49.53 94 GLU A C 1
ATOM 728 O O . GLU A 1 94 ? 9.714 -5.300 19.910 1.00 49.53 94 GLU A O 1
ATOM 733 N N . LYS A 1 95 ? 8.434 -4.760 18.178 1.00 57.28 95 LYS A N 1
ATOM 734 C CA . LYS A 1 95 ? 7.806 -6.078 18.060 1.00 57.28 95 LYS A CA 1
ATOM 735 C C . LYS A 1 95 ? 8.553 -6.882 16.998 1.00 57.28 95 LYS A C 1
ATOM 737 O O . LYS A 1 95 ? 9.057 -6.308 16.040 1.00 57.28 95 LYS A O 1
ATOM 742 N N . ARG A 1 96 ? 8.590 -8.214 17.129 1.00 53.28 96 ARG A N 1
ATOM 743 C CA . ARG A 1 96 ? 9.244 -9.123 16.158 1.00 53.28 96 ARG A CA 1
ATOM 744 C C . ARG A 1 96 ? 8.814 -8.881 14.704 1.00 53.28 96 ARG A C 1
ATOM 746 O O . ARG A 1 96 ? 9.625 -9.024 13.801 1.00 53.28 96 ARG A O 1
ATOM 753 N N . GLU A 1 97 ? 7.570 -8.458 14.490 1.00 56.41 97 GLU A N 1
ATOM 754 C CA . GLU A 1 97 ? 7.028 -8.089 13.174 1.00 56.41 97 GLU A CA 1
ATOM 755 C C . GLU A 1 97 ? 7.798 -6.933 12.510 1.00 56.41 97 GLU A C 1
ATOM 757 O O . GLU A 1 97 ? 7.965 -6.929 11.293 1.00 56.41 97 GLU A O 1
ATOM 762 N N . ASN A 1 98 ? 8.343 -5.997 13.296 1.00 62.56 98 ASN A N 1
ATOM 763 C CA . ASN A 1 98 ? 9.164 -4.899 12.788 1.00 62.56 98 ASN A CA 1
ATOM 764 C C . ASN A 1 98 ? 10.533 -5.378 12.304 1.00 62.56 98 ASN A C 1
ATOM 766 O O . ASN A 1 98 ? 11.035 -4.845 11.322 1.00 62.56 98 ASN A O 1
ATOM 770 N N . VAL A 1 99 ? 11.124 -6.380 12.965 1.00 62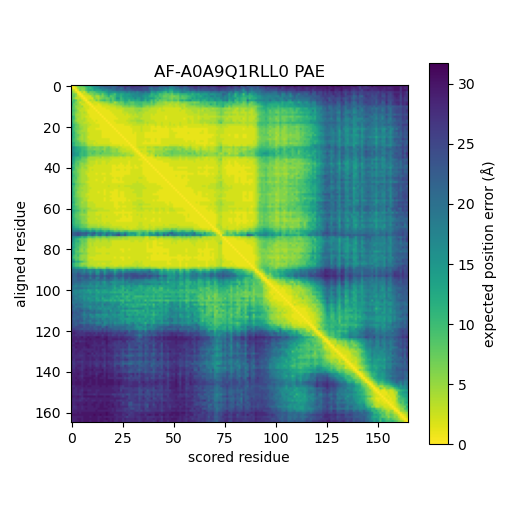.50 99 VAL A N 1
ATOM 771 C CA . VAL A 1 99 ? 12.407 -6.968 12.544 1.00 62.50 99 VAL A CA 1
ATOM 772 C C . VAL A 1 99 ? 12.244 -7.612 11.171 1.00 62.50 99 VAL A C 1
ATOM 774 O O . VAL A 1 99 ? 12.986 -7.281 10.255 1.00 62.50 99 VAL A O 1
ATOM 777 N N . VAL A 1 100 ? 11.188 -8.409 10.992 1.00 61.22 100 VAL A N 1
ATOM 778 C CA . VAL A 1 100 ? 10.864 -9.040 9.702 1.00 61.22 100 VAL A CA 1
ATOM 779 C C . VAL A 1 100 ? 10.583 -7.995 8.615 1.00 61.22 100 VAL A C 1
ATOM 781 O O . VAL A 1 100 ? 10.980 -8.173 7.466 1.00 61.22 100 VAL A O 1
ATOM 784 N N . LEU A 1 101 ? 9.925 -6.880 8.953 1.00 62.47 101 LEU A N 1
ATOM 785 C CA . LEU A 1 101 ? 9.693 -5.792 7.999 1.00 62.47 101 LEU A CA 1
ATOM 786 C C . LEU A 1 101 ? 10.990 -5.085 7.590 1.00 62.47 101 LEU A C 1
ATOM 788 O O . LEU A 1 101 ? 11.156 -4.754 6.418 1.00 62.47 101 LEU A O 1
ATOM 792 N N . ILE A 1 102 ? 11.888 -4.837 8.548 1.00 66.25 102 ILE A N 1
ATOM 793 C CA . ILE A 1 102 ? 13.201 -4.235 8.297 1.00 66.25 102 ILE A CA 1
ATOM 794 C C . ILE A 1 102 ? 14.029 -5.170 7.417 1.00 66.25 102 ILE A C 1
ATOM 796 O O . ILE A 1 102 ? 14.568 -4.715 6.416 1.00 66.25 102 ILE A O 1
ATOM 800 N N . GLU A 1 103 ? 14.058 -6.466 7.717 1.00 65.62 103 GLU A N 1
ATOM 801 C CA . GLU A 1 103 ? 14.732 -7.476 6.896 1.00 65.62 103 GLU A CA 1
ATOM 802 C C . GLU A 1 103 ? 14.136 -7.542 5.481 1.00 65.62 103 GLU A C 1
ATOM 804 O O . GLU A 1 103 ? 14.867 -7.545 4.494 1.00 65.62 103 GLU A O 1
ATOM 809 N N . ALA A 1 104 ? 12.808 -7.506 5.335 1.00 65.06 104 ALA A N 1
ATOM 810 C CA . ALA A 1 104 ? 12.161 -7.502 4.023 1.00 65.06 104 ALA A CA 1
ATOM 811 C C . ALA A 1 104 ? 12.456 -6.224 3.218 1.00 65.06 104 ALA A C 1
ATOM 813 O O . ALA A 1 104 ? 12.682 -6.290 2.007 1.00 65.06 104 ALA A O 1
ATOM 814 N N . LEU A 1 105 ? 12.488 -5.062 3.878 1.00 65.50 105 LEU A N 1
ATOM 815 C CA . LEU A 1 105 ? 12.949 -3.804 3.286 1.00 65.50 105 LEU A CA 1
ATOM 816 C C . LEU A 1 105 ? 14.421 -3.906 2.867 1.00 65.50 105 LEU A C 1
ATOM 818 O O . LEU A 1 105 ? 14.783 -3.427 1.789 1.00 65.50 105 LEU A O 1
ATOM 822 N N . GLN A 1 106 ? 15.244 -4.567 3.685 1.00 66.44 106 GLN A N 1
ATOM 823 C CA . GLN A 1 106 ? 16.661 -4.782 3.426 1.00 66.44 106 GLN A CA 1
ATOM 824 C C . GLN A 1 106 ? 16.895 -5.636 2.182 1.00 66.44 106 GLN A C 1
ATOM 826 O O . GLN A 1 106 ? 17.567 -5.203 1.243 1.00 66.44 106 GLN A O 1
ATOM 831 N N . VAL A 1 107 ? 16.256 -6.804 2.132 1.00 64.00 107 VAL A N 1
ATOM 832 C CA . VAL A 1 107 ? 16.269 -7.710 0.978 1.00 64.00 107 VAL A CA 1
ATOM 833 C C . VAL A 1 107 ? 15.711 -7.012 -0.262 1.00 64.00 107 VAL A C 1
ATOM 835 O O . VAL A 1 107 ? 16.273 -7.146 -1.347 1.00 64.00 107 VAL A O 1
ATOM 838 N N . GLY A 1 108 ? 14.642 -6.225 -0.109 1.00 66.44 108 GLY A N 1
ATOM 839 C CA . GLY A 1 108 ? 14.026 -5.470 -1.196 1.00 66.44 108 GLY A CA 1
ATOM 840 C C . GLY A 1 108 ? 14.983 -4.470 -1.848 1.00 66.44 108 GLY A C 1
ATOM 841 O O . GLY A 1 108 ? 15.152 -4.465 -3.070 1.00 66.44 108 GLY A O 1
ATOM 842 N N . ALA A 1 109 ? 15.653 -3.648 -1.040 1.00 64.75 109 ALA A N 1
ATOM 843 C CA . ALA A 1 109 ? 16.640 -2.699 -1.547 1.00 64.75 109 ALA A CA 1
ATOM 844 C C . ALA A 1 109 ? 17.850 -3.419 -2.159 1.00 64.75 109 ALA A C 1
ATOM 846 O O . ALA A 1 109 ? 18.333 -3.020 -3.217 1.00 64.75 109 ALA A O 1
ATOM 847 N N . PHE A 1 110 ? 18.307 -4.504 -1.530 1.00 63.88 110 PHE A N 1
ATOM 848 C CA . PHE A 1 110 ? 19.428 -5.296 -2.019 1.00 63.88 110 PHE A CA 1
ATOM 849 C C . PHE A 1 110 ? 19.140 -5.916 -3.393 1.00 63.88 110 PHE A C 1
ATOM 851 O O . PHE A 1 110 ? 19.936 -5.776 -4.320 1.00 63.88 110 PHE A O 1
ATOM 858 N N . GLN A 1 111 ? 17.965 -6.520 -3.577 1.00 66.75 111 GLN A N 1
ATOM 859 C CA . GLN A 1 111 ? 17.537 -7.049 -4.875 1.00 66.75 111 GLN A CA 1
ATOM 860 C C . GLN A 1 111 ? 17.441 -5.954 -5.939 1.00 66.75 111 GLN A C 1
ATOM 862 O O . GLN A 1 111 ? 17.844 -6.169 -7.083 1.00 66.75 111 GLN A O 1
ATOM 867 N N . LYS A 1 112 ? 16.961 -4.761 -5.575 1.00 67.50 112 LYS A N 1
ATOM 868 C CA . LYS A 1 112 ? 16.899 -3.629 -6.501 1.00 67.50 112 LYS A CA 1
ATOM 869 C C . LYS A 1 112 ? 18.290 -3.139 -6.921 1.00 67.50 112 LYS A C 1
ATOM 871 O O . LYS A 1 112 ? 18.496 -2.856 -8.098 1.00 67.50 112 LYS A O 1
ATOM 876 N N . LEU A 1 113 ? 19.256 -3.118 -6.002 1.00 61.50 113 LEU A N 1
ATOM 877 C CA . LEU A 1 113 ? 20.659 -2.830 -6.319 1.00 61.50 113 LEU A CA 1
ATOM 878 C C . LEU A 1 113 ? 21.254 -3.875 -7.272 1.00 61.50 113 LEU A C 1
ATOM 880 O O . LEU A 1 113 ? 21.936 -3.508 -8.225 1.00 61.50 113 LEU A O 1
ATOM 884 N N . LEU A 1 114 ? 20.965 -5.163 -7.064 1.00 65.12 114 LEU A N 1
ATOM 885 C CA . LEU A 1 114 ? 21.430 -6.228 -7.957 1.00 65.12 114 LEU A CA 1
ATOM 886 C C . LEU A 1 114 ? 20.873 -6.088 -9.379 1.00 65.12 114 LEU A C 1
ATOM 888 O O . LEU A 1 114 ? 21.632 -6.238 -10.334 1.00 65.12 114 LEU A O 1
ATOM 892 N N . LEU A 1 115 ? 19.583 -5.777 -9.531 1.00 65.44 115 LEU A N 1
ATOM 893 C CA . LEU A 1 115 ? 18.972 -5.542 -10.845 1.00 65.44 115 LEU A CA 1
ATOM 894 C C . LEU A 1 115 ? 19.611 -4.347 -11.559 1.00 65.44 115 LEU A C 1
ATOM 896 O O . LEU A 1 115 ? 19.942 -4.442 -12.736 1.00 65.44 115 LEU A O 1
ATOM 900 N N . LEU A 1 116 ? 19.861 -3.257 -10.832 1.00 61.66 116 LEU A N 1
ATOM 901 C CA . LEU A 1 116 ? 20.506 -2.065 -11.381 1.00 61.66 116 LEU A CA 1
ATOM 902 C C . LEU A 1 116 ? 21.948 -2.360 -11.827 1.00 61.66 116 LEU A C 1
ATOM 904 O O . LEU A 1 116 ? 22.374 -1.936 -12.897 1.00 61.66 116 LEU A O 1
ATOM 908 N N . ILE A 1 117 ? 22.689 -3.158 -11.051 1.00 59.75 117 ILE A N 1
ATOM 909 C CA . ILE A 1 117 ? 24.022 -3.642 -11.440 1.00 59.75 117 ILE A CA 1
ATOM 910 C C . ILE A 1 117 ? 23.941 -4.525 -12.692 1.00 59.75 117 ILE A C 1
ATOM 912 O O . ILE A 1 117 ? 24.798 -4.407 -13.566 1.00 59.75 117 ILE A O 1
ATOM 916 N N . GLN A 1 118 ? 22.940 -5.404 -12.802 1.00 63.31 118 GLN A N 1
ATOM 917 C CA . GLN A 1 118 ? 22.754 -6.254 -13.982 1.00 63.31 118 GLN A CA 1
ATOM 918 C C . GLN A 1 118 ? 22.455 -5.430 -15.237 1.00 63.31 118 GLN A C 1
ATOM 920 O O . GLN A 1 118 ? 23.092 -5.658 -16.261 1.00 63.31 118 GLN A O 1
ATOM 925 N N . GLU A 1 119 ? 21.554 -4.455 -15.150 1.00 59.22 119 GLU A N 1
ATOM 926 C CA . GLU A 1 119 ? 21.193 -3.569 -16.261 1.00 59.22 119 GLU A CA 1
ATOM 927 C C . GLU A 1 119 ? 22.401 -2.737 -16.727 1.00 59.22 119 GLU A C 1
ATOM 929 O O . GLU A 1 119 ? 22.731 -2.728 -17.912 1.00 59.22 119 GLU A O 1
ATOM 934 N N . ILE A 1 120 ? 23.187 -2.186 -15.794 1.00 55.09 120 ILE A N 1
ATOM 935 C CA . ILE A 1 120 ? 24.425 -1.455 -16.116 1.00 55.09 120 ILE A CA 1
ATOM 936 C C . ILE A 1 120 ? 25.502 -2.371 -16.721 1.00 55.09 120 ILE A C 1
ATOM 938 O O . ILE A 1 120 ? 26.251 -1.970 -17.617 1.00 55.09 120 ILE A O 1
ATOM 942 N N . ARG A 1 121 ? 25.604 -3.620 -16.255 1.00 54.25 121 ARG A N 1
ATOM 943 C CA . ARG A 1 121 ? 26.552 -4.605 -16.796 1.00 54.25 121 ARG A CA 1
ATOM 944 C C . ARG A 1 121 ? 26.183 -5.024 -18.222 1.00 54.25 121 ARG A C 1
ATOM 946 O O . ARG A 1 121 ? 27.079 -5.342 -18.999 1.00 54.25 121 ARG A O 1
ATOM 953 N N . ILE A 1 122 ? 24.898 -4.985 -18.573 1.00 51.41 122 ILE A N 1
ATOM 954 C CA . ILE A 1 122 ? 24.415 -5.200 -19.943 1.00 51.41 122 ILE A CA 1
ATOM 955 C C . ILE A 1 122 ? 24.769 -3.993 -20.825 1.00 51.41 122 ILE A C 1
ATOM 957 O O . ILE A 1 122 ? 25.162 -4.182 -21.973 1.00 51.41 122 ILE A O 1
ATOM 961 N N . GLU A 1 123 ? 24.731 -2.772 -20.284 1.00 51.91 123 GLU A N 1
ATOM 962 C CA . GLU A 1 123 ? 25.047 -1.556 -21.044 1.00 51.91 123 GLU A CA 1
ATOM 963 C C . GLU A 1 123 ? 26.545 -1.315 -21.299 1.00 51.91 123 GLU A C 1
ATOM 965 O O . GLU A 1 123 ? 26.860 -0.577 -22.223 1.00 51.91 123 GLU A O 1
ATOM 970 N N . SER A 1 124 ? 27.477 -1.937 -20.558 1.00 54.00 124 SER A N 1
ATOM 971 C CA . SER A 1 124 ? 28.930 -2.003 -20.866 1.00 54.00 124 SER A CA 1
ATOM 972 C C . SER A 1 124 ? 29.571 -0.716 -21.434 1.00 54.00 124 SER A C 1
ATOM 974 O O . SER A 1 124 ? 30.473 -0.776 -22.271 1.00 54.00 124 SER A O 1
ATOM 976 N N . THR A 1 125 ? 29.138 0.463 -20.981 1.00 56.25 125 THR A N 1
ATOM 977 C CA . THR A 1 125 ? 29.731 1.751 -21.363 1.00 56.25 125 THR A CA 1
ATOM 978 C C . THR A 1 125 ? 30.554 2.323 -20.202 1.00 56.25 125 THR A C 1
ATOM 980 O O . THR A 1 125 ? 30.226 2.082 -19.036 1.00 56.25 125 THR A O 1
ATOM 983 N N . PRO A 1 126 ? 31.613 3.113 -20.468 1.00 57.78 126 PRO A N 1
ATOM 984 C CA . PRO A 1 126 ? 32.394 3.782 -19.418 1.00 57.78 126 PRO A CA 1
ATOM 985 C C . PRO A 1 126 ? 31.532 4.643 -18.473 1.00 57.78 126 PRO A C 1
ATOM 987 O O . PRO A 1 126 ? 31.800 4.721 -17.277 1.00 57.78 126 PRO A O 1
ATOM 990 N N . GLN A 1 127 ? 30.441 5.218 -18.991 1.00 57.19 127 GLN A N 1
ATOM 991 C CA . GLN A 1 127 ? 29.467 6.007 -18.226 1.00 57.19 127 GLN A CA 1
ATOM 992 C C . GLN A 1 127 ? 28.640 5.170 -17.240 1.00 57.19 127 GLN A C 1
ATOM 994 O O . GLN A 1 127 ? 28.329 5.641 -16.143 1.00 57.19 127 GLN A O 1
ATOM 999 N N . GLY A 1 128 ? 28.325 3.916 -17.581 1.00 51.50 128 GLY A N 1
ATOM 1000 C CA . GLY A 1 128 ? 27.684 2.979 -16.655 1.00 51.50 128 GLY A CA 1
ATOM 1001 C C . GLY A 1 128 ? 28.564 2.678 -15.436 1.00 51.50 128 GLY A C 1
ATOM 1002 O O . GLY A 1 128 ? 28.081 2.644 -14.303 1.00 51.50 128 GLY A O 1
ATOM 1003 N N . GLN A 1 129 ? 29.879 2.557 -15.643 1.00 52.22 129 GLN A N 1
ATOM 1004 C CA . GLN A 1 129 ? 30.845 2.303 -14.567 1.00 52.22 129 GLN A CA 1
ATOM 1005 C C . GLN A 1 129 ? 31.014 3.506 -13.624 1.00 52.22 129 GLN A C 1
ATOM 1007 O O . GLN A 1 129 ? 31.016 3.328 -12.406 1.00 52.22 129 GLN A O 1
ATOM 1012 N N . GLU A 1 130 ? 31.081 4.734 -14.147 1.00 57.00 130 GLU A N 1
ATOM 1013 C CA . GLU A 1 130 ? 31.107 5.953 -13.315 1.00 57.00 130 GLU A CA 1
ATOM 1014 C C . GLU A 1 130 ? 29.814 6.146 -12.515 1.00 57.00 130 GLU A C 1
ATOM 1016 O O . GLU A 1 130 ? 29.837 6.565 -11.354 1.00 57.00 130 GLU A O 1
ATOM 1021 N N . THR A 1 131 ? 28.677 5.798 -13.117 1.00 55.56 131 THR A N 1
ATOM 1022 C CA . THR A 1 131 ? 27.373 5.885 -12.457 1.00 55.56 131 THR A CA 1
ATOM 1023 C C . THR A 1 131 ? 27.306 4.922 -11.268 1.00 55.56 131 THR A C 1
ATOM 1025 O O . THR A 1 131 ? 26.909 5.340 -10.181 1.00 55.56 131 THR A O 1
ATOM 1028 N N . LEU A 1 132 ? 27.797 3.684 -11.406 1.00 53.16 132 LEU A N 1
ATOM 1029 C CA . LEU A 1 132 ? 27.901 2.719 -10.298 1.00 53.16 132 LEU A CA 1
ATOM 1030 C C . LEU A 1 132 ? 28.706 3.259 -9.111 1.00 53.16 132 LEU A C 1
ATOM 1032 O O . LEU A 1 132 ? 28.235 3.217 -7.972 1.00 53.16 132 LEU A O 1
ATOM 1036 N N . VAL A 1 133 ? 29.897 3.804 -9.371 1.00 56.84 133 VAL A N 1
ATOM 1037 C CA . VAL A 1 133 ? 30.792 4.331 -8.326 1.00 56.84 133 VAL A CA 1
ATOM 1038 C C . VAL A 1 133 ? 30.149 5.500 -7.573 1.00 56.84 133 VAL A C 1
ATOM 1040 O O . VAL A 1 133 ? 30.336 5.633 -6.364 1.00 56.84 133 VAL A O 1
ATOM 1043 N N . ARG A 1 134 ? 29.337 6.317 -8.253 1.00 59.12 134 ARG A N 1
ATOM 1044 C CA . ARG A 1 134 ? 28.616 7.439 -7.636 1.00 59.12 134 ARG A CA 1
ATOM 1045 C C . ARG A 1 134 ? 27.369 7.008 -6.853 1.00 59.12 134 ARG A C 1
ATOM 1047 O O . ARG A 1 134 ? 27.021 7.660 -5.871 1.00 59.12 134 ARG A O 1
ATOM 1054 N N . PHE A 1 135 ? 26.692 5.939 -7.269 1.00 55.03 135 PHE A N 1
ATOM 1055 C CA . PHE A 1 135 ? 25.439 5.478 -6.653 1.00 55.03 135 PHE A CA 1
ATOM 1056 C C . PHE A 1 135 ? 25.647 4.668 -5.366 1.00 55.03 135 PHE A C 1
ATOM 1058 O O . PHE A 1 135 ? 24.864 4.811 -4.425 1.00 55.03 135 PHE A O 1
ATOM 1065 N N . ILE A 1 136 ? 26.712 3.862 -5.300 1.00 54.22 136 ILE A N 1
ATOM 1066 C CA . ILE A 1 136 ? 27.042 2.997 -4.154 1.00 54.22 136 ILE A CA 1
ATOM 1067 C C . ILE A 1 136 ? 27.078 3.787 -2.825 1.00 54.22 136 ILE A C 1
ATOM 1069 O O . ILE A 1 136 ? 26.365 3.400 -1.898 1.00 54.22 136 ILE A O 1
ATOM 1073 N N . PRO A 1 137 ? 27.784 4.931 -2.705 1.00 55.06 137 PRO A N 1
ATOM 1074 C CA . PRO A 1 137 ? 27.807 5.706 -1.462 1.00 55.06 137 PRO A CA 1
ATOM 1075 C C . PRO A 1 137 ? 26.464 6.357 -1.102 1.00 55.06 137 PRO A C 1
ATOM 1077 O O . PRO A 1 137 ? 26.161 6.510 0.079 1.00 55.06 137 PRO A O 1
ATOM 1080 N N . HIS A 1 138 ? 25.650 6.734 -2.094 1.00 52.50 138 HIS A N 1
ATOM 1081 C CA . HIS A 1 138 ? 24.373 7.419 -1.867 1.00 52.50 138 HIS A CA 1
ATOM 1082 C C . HIS A 1 138 ? 23.316 6.486 -1.259 1.00 52.50 138 HIS A C 1
ATOM 1084 O O . HIS A 1 138 ? 22.579 6.893 -0.365 1.00 52.50 138 HIS A O 1
ATOM 1090 N N . TYR A 1 139 ? 23.287 5.222 -1.692 1.00 48.84 139 TYR A N 1
ATOM 1091 C CA . TYR A 1 139 ? 22.369 4.210 -1.162 1.00 48.84 139 TYR A CA 1
ATOM 1092 C C . TYR A 1 139 ? 22.909 3.504 0.093 1.00 48.84 139 TYR A C 1
ATOM 1094 O O . TYR A 1 139 ? 22.140 3.225 1.011 1.00 48.84 139 TYR A O 1
ATOM 1102 N N . LEU A 1 140 ? 24.222 3.255 0.184 1.00 49.28 140 LEU A N 1
ATOM 1103 C CA . LEU A 1 140 ? 24.829 2.538 1.318 1.00 49.28 140 LEU A CA 1
ATOM 1104 C C . LEU A 1 140 ? 25.229 3.450 2.488 1.00 49.28 140 LEU A C 1
ATOM 1106 O O . LEU A 1 140 ? 25.354 2.974 3.615 1.00 49.28 140 LEU A O 1
ATOM 1110 N N . GLY A 1 141 ? 25.384 4.760 2.270 1.00 45.09 141 GLY A N 1
ATOM 1111 C CA . GLY A 1 141 ? 25.753 5.722 3.318 1.00 45.09 141 GLY A CA 1
ATOM 1112 C C . GLY A 1 141 ? 24.703 5.890 4.424 1.00 45.09 141 GLY A C 1
ATOM 1113 O O . GLY A 1 141 ? 25.032 6.332 5.519 1.00 45.09 141 GLY A O 1
ATOM 1114 N N . SER A 1 142 ? 23.454 5.485 4.172 1.00 45.72 142 SER A N 1
ATOM 1115 C CA . SER A 1 142 ? 22.381 5.435 5.176 1.00 45.72 142 SER A CA 1
ATOM 1116 C C . SER A 1 142 ? 22.353 4.116 5.974 1.00 45.72 142 SER A C 1
ATOM 1118 O O . SER A 1 142 ? 21.573 4.005 6.917 1.00 45.72 142 SER A O 1
ATOM 1120 N N . TRP A 1 143 ? 23.142 3.105 5.588 1.00 43.50 143 TRP A N 1
ATOM 1121 C CA . TRP A 1 143 ? 23.030 1.719 6.080 1.00 43.50 143 TRP A CA 1
ATOM 1122 C C . TRP A 1 143 ? 24.228 1.277 6.928 1.00 43.50 143 TRP A C 1
ATOM 1124 O O . TRP A 1 143 ? 24.198 0.229 7.566 1.00 43.50 143 TRP A O 1
ATOM 1134 N N . SER A 1 144 ? 25.267 2.105 7.003 1.00 38.47 144 SER A N 1
ATOM 1135 C CA . SER A 1 144 ? 26.522 1.820 7.702 1.00 38.47 144 SER A CA 1
ATOM 1136 C C . SER A 1 144 ? 26.450 1.907 9.234 1.00 38.47 144 SER A C 1
ATOM 1138 O O . SER A 1 144 ? 27.434 1.597 9.899 1.00 38.47 144 SER A O 1
ATOM 1140 N N . SER A 1 145 ? 25.310 2.287 9.824 1.00 40.72 145 SER A N 1
ATOM 1141 C CA . SER A 1 145 ? 25.185 2.450 11.284 1.00 40.72 145 SER A CA 1
ATOM 1142 C C . SER A 1 145 ? 24.586 1.241 12.022 1.00 40.72 145 SER A C 1
ATOM 1144 O O . SER A 1 145 ? 24.406 1.316 13.238 1.00 40.72 145 SER A O 1
ATOM 1146 N N . GLY A 1 146 ? 24.267 0.134 11.344 1.00 40.84 146 GLY A N 1
ATOM 1147 C CA . GLY A 1 146 ? 23.561 -0.984 11.979 1.00 40.84 146 GLY A CA 1
ATOM 1148 C C . GLY A 1 146 ? 23.890 -2.362 11.409 1.00 40.84 146 GLY A C 1
ATOM 1149 O O . GLY A 1 146 ? 23.151 -2.879 10.586 1.00 40.84 146 GLY A O 1
ATOM 1150 N N . ALA A 1 147 ? 24.957 -2.967 11.929 1.00 40.62 147 ALA A N 1
ATOM 1151 C CA . ALA A 1 147 ? 25.068 -4.405 12.216 1.00 40.62 147 ALA A CA 1
ATOM 1152 C C . ALA A 1 147 ? 25.050 -5.479 11.098 1.00 40.62 147 ALA A C 1
ATOM 1154 O O . ALA A 1 147 ? 24.967 -6.649 11.461 1.00 40.62 147 ALA A O 1
ATOM 1155 N N . TYR A 1 148 ? 25.210 -5.182 9.800 1.00 42.88 148 TYR A N 1
ATOM 1156 C CA . TYR A 1 148 ? 25.238 -6.248 8.775 1.00 42.88 148 TYR A CA 1
ATOM 1157 C C . TYR A 1 148 ? 26.320 -6.071 7.700 1.00 42.88 148 TYR A C 1
ATOM 1159 O O . TYR A 1 148 ? 26.455 -5.009 7.092 1.00 42.88 148 TYR A O 1
ATOM 1167 N N . ASP A 1 149 ? 27.087 -7.140 7.456 1.00 48.06 149 ASP A N 1
ATOM 1168 C CA . ASP 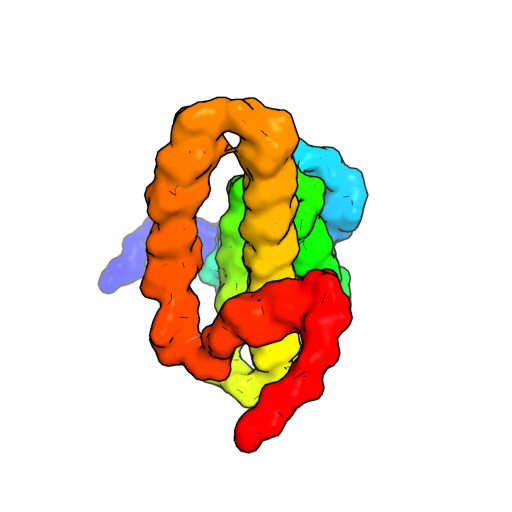A 1 149 ? 28.079 -7.227 6.380 1.00 48.06 149 ASP A CA 1
ATOM 1169 C C . ASP A 1 149 ? 27.381 -7.587 5.060 1.00 48.06 149 ASP A C 1
ATOM 1171 O O . ASP A 1 149 ? 27.237 -8.751 4.686 1.00 48.06 149 ASP A O 1
ATOM 1175 N N . VAL A 1 150 ? 26.941 -6.551 4.346 1.00 44.03 150 VAL A N 1
ATOM 1176 C CA . VAL A 1 150 ? 26.278 -6.633 3.031 1.00 44.03 150 VAL A CA 1
ATOM 1177 C C . VAL A 1 150 ? 27.116 -7.416 2.002 1.00 44.03 150 VAL A C 1
ATOM 1179 O O . VAL A 1 150 ? 26.571 -7.992 1.060 1.00 44.03 150 VAL A O 1
ATOM 1182 N N . VAL A 1 151 ? 28.440 -7.490 2.186 1.00 40.75 151 VAL A N 1
ATOM 1183 C CA . VAL A 1 151 ? 29.343 -8.252 1.311 1.00 40.75 151 VAL A CA 1
ATOM 1184 C C . VAL A 1 151 ? 29.216 -9.759 1.559 1.00 40.75 151 VAL A C 1
ATOM 1186 O O . VAL A 1 151 ? 29.337 -10.543 0.617 1.00 40.75 151 VAL A O 1
ATOM 1189 N N . ALA A 1 152 ? 28.934 -10.184 2.792 1.00 43.47 152 ALA A N 1
ATOM 1190 C CA . ALA A 1 152 ? 28.748 -11.593 3.136 1.00 43.47 152 ALA A CA 1
ATOM 1191 C C . ALA A 1 152 ? 27.438 -12.166 2.562 1.00 43.47 152 ALA A C 1
ATOM 1193 O O . ALA A 1 152 ? 27.436 -13.272 2.020 1.00 43.47 152 ALA A O 1
ATOM 1194 N N . GLU A 1 153 ? 26.350 -11.394 2.597 1.00 40.19 153 GLU A N 1
ATOM 1195 C CA . GLU A 1 153 ? 25.046 -11.787 2.039 1.00 40.19 153 GLU A CA 1
ATOM 1196 C C . GLU A 1 153 ? 25.093 -11.883 0.501 1.00 40.19 153 GLU A C 1
ATOM 1198 O O . GLU A 1 153 ? 24.558 -12.814 -0.104 1.00 40.19 153 GLU A O 1
ATOM 1203 N N . ALA A 1 154 ? 25.809 -10.959 -0.152 1.00 39.09 154 ALA A N 1
ATOM 1204 C CA . ALA A 1 154 ? 26.010 -10.988 -1.600 1.00 39.09 154 ALA A CA 1
ATOM 1205 C C . ALA A 1 154 ? 26.743 -12.256 -2.071 1.00 39.09 154 ALA A C 1
ATOM 1207 O O . ALA A 1 154 ? 26.400 -12.810 -3.116 1.00 39.09 154 ALA A O 1
ATOM 1208 N N . ARG A 1 155 ? 27.703 -12.752 -1.278 1.00 42.75 155 ARG A N 1
ATOM 1209 C CA . ARG A 1 155 ? 28.413 -14.016 -1.539 1.00 42.75 155 ARG A CA 1
ATOM 1210 C C . ARG A 1 155 ? 27.512 -15.240 -1.368 1.00 42.75 155 ARG A C 1
ATOM 1212 O O . ARG A 1 155 ? 27.583 -16.156 -2.185 1.00 42.75 155 ARG A O 1
ATOM 1219 N N . PHE A 1 156 ? 26.609 -15.226 -0.384 1.00 40.53 156 PHE A N 1
ATOM 1220 C CA . PHE A 1 156 ? 25.616 -16.287 -0.186 1.00 40.53 156 PHE A CA 1
ATOM 1221 C C . PHE A 1 156 ? 24.687 -16.442 -1.403 1.00 40.53 156 PHE A C 1
ATOM 1223 O O . PHE A 1 156 ? 24.494 -17.550 -1.902 1.00 40.53 156 PHE A O 1
ATOM 1230 N N . PHE A 1 157 ? 24.184 -15.335 -1.958 1.00 36.09 157 PHE A N 1
ATOM 1231 C CA . PHE A 1 157 ? 23.341 -15.363 -3.162 1.00 36.09 157 PHE A CA 1
ATOM 1232 C C . PHE A 1 157 ? 24.102 -15.689 -4.457 1.00 36.09 157 PHE A C 1
ATOM 1234 O O . PHE A 1 157 ? 23.486 -16.112 -5.435 1.00 36.09 157 PHE A O 1
ATOM 1241 N N . GLN A 1 158 ? 25.430 -15.542 -4.470 1.00 40.22 158 GLN A N 1
ATOM 1242 C CA . GLN A 1 158 ? 26.297 -16.008 -5.559 1.00 40.22 158 GLN A CA 1
ATOM 1243 C C . GLN A 1 158 ? 26.685 -17.494 -5.435 1.00 40.22 158 GLN A C 1
ATOM 1245 O O . GLN A 1 158 ? 27.385 -18.013 -6.303 1.00 40.22 158 GLN A O 1
ATOM 1250 N N . GLY A 1 159 ? 26.196 -18.198 -4.406 1.00 35.19 159 GLY A N 1
ATOM 1251 C CA . GLY A 1 159 ? 26.442 -19.626 -4.201 1.00 35.19 159 GLY A CA 1
ATOM 1252 C C . GLY A 1 159 ? 27.767 -19.946 -3.507 1.00 35.19 159 GLY A C 1
ATOM 1253 O O . GLY A 1 159 ? 28.164 -21.111 -3.467 1.00 35.19 159 GLY A O 1
ATOM 1254 N N . GLU A 1 160 ? 28.457 -18.952 -2.941 1.00 40.34 160 GLU A N 1
ATOM 1255 C CA . GLU A 1 160 ? 29.652 -19.193 -2.134 1.00 40.34 160 GLU A CA 1
ATOM 1256 C C . GLU A 1 160 ? 29.249 -19.594 -0.704 1.00 40.34 160 GLU A C 1
ATOM 1258 O O . GLU A 1 160 ? 28.560 -18.865 0.011 1.00 40.34 160 GLU A O 1
ATOM 1263 N N . ILE A 1 161 ? 29.658 -20.801 -0.297 1.00 37.16 161 ILE A N 1
ATOM 1264 C CA . ILE A 1 161 ? 29.300 -21.410 0.991 1.00 37.16 161 ILE A CA 1
ATOM 1265 C C . ILE A 1 161 ? 29.913 -20.603 2.143 1.00 37.16 161 ILE A C 1
ATOM 1267 O O . ILE A 1 161 ? 31.129 -20.415 2.215 1.00 37.16 161 ILE A O 1
ATOM 1271 N N . TRP A 1 162 ? 29.064 -20.188 3.082 1.00 34.53 162 TRP A N 1
ATOM 1272 C CA . TRP A 1 162 ? 29.461 -19.493 4.304 1.00 34.53 162 TRP A CA 1
ATOM 1273 C C . TRP A 1 162 ? 30.463 -20.324 5.128 1.00 34.53 162 TRP A C 1
ATOM 1275 O O . TRP A 1 162 ? 30.184 -21.466 5.499 1.00 34.53 162 TRP A O 1
ATOM 1285 N N . LYS A 1 163 ? 31.635 -19.749 5.436 1.00 32.81 163 LYS A N 1
ATOM 1286 C CA . LYS A 1 163 ? 32.580 -20.272 6.436 1.00 32.81 163 LYS A CA 1
ATOM 1287 C C . LYS A 1 163 ? 32.705 -19.253 7.574 1.00 32.81 163 LYS A C 1
ATOM 1289 O O . LYS A 1 163 ? 33.335 -18.215 7.359 1.00 32.81 163 LYS A O 1
ATOM 1294 N N . PRO A 1 164 ? 32.130 -19.514 8.759 1.00 31.86 164 PRO A N 1
ATOM 1295 C CA . PRO A 1 164 ? 32.331 -18.642 9.907 1.00 31.86 164 PRO A CA 1
ATOM 1296 C C . PRO A 1 164 ? 33.775 -18.712 10.398 1.00 31.86 164 PRO A C 1
ATOM 1298 O O . PRO A 1 164 ? 34.406 -19.771 10.330 1.00 31.86 164 PRO A O 1
ATOM 1301 N N . LYS A 1 165 ? 34.262 -17.591 10.930 1.00 37.53 165 LYS A N 1
ATOM 1302 C CA . LYS A 1 165 ? 35.329 -17.582 11.932 1.00 37.53 165 LYS A CA 1
ATOM 1303 C C . LYS A 1 165 ? 34.713 -17.622 13.321 1.00 37.53 165 LYS A C 1
ATOM 1305 O O . LYS A 1 165 ? 33.658 -16.973 13.489 1.00 37.53 165 LYS A O 1
#

Radius of gyration: 18.64 Å; Cα contacts (8 Å, |Δi|>4): 116; chains: 1; bounding box: 50×47×41 Å

Nearest PDB structures (foldseek):
  3dad-assembly2_B  TM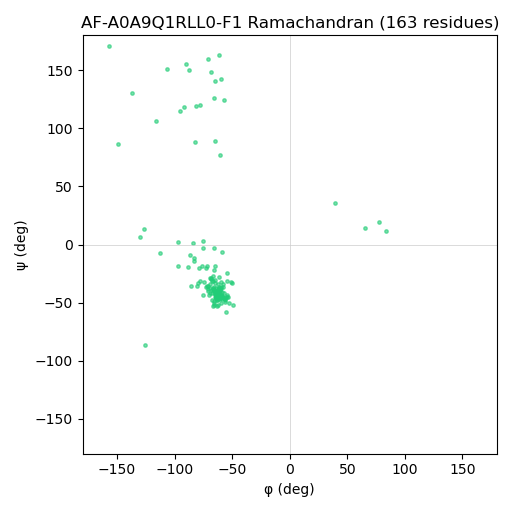=5.213E-01  e=1.721E-01  Homo sapiens
  1g3j-assembly1_A  TM=5.511E-01  e=1.998E-01  Homo sapiens
  7jtk-assembly1_X  TM=7.985E-01  e=1.141E+00  Chlamydomonas reinhardtii
  7ldg-assembly1_A-2  TM=6.112E-01  e=3.455E-01  Homo sapiens
  3dad-assembly1_A  TM=5.312E-01  e=3.287E-01  Homo sapiens